Protein AF-A0A8T5VA09-F1 (afdb_monomer_lite)

Sequence (151 aa):
MTQDITPQEAMKRLDEHFGGREGMLIHTLTMLSTSGQPTDVTFYRRKPILDVRVSTKLGAARLYGLESHVPRLLKRIEFSNGTVASLDEIWTVNPMPIGGFTAEELAAVDLSEAEQRVGPQGETMRKMIRKTYHCKGRKETDIYLRRWIAS

pLDDT: mean 92.87, std 8.26, range [35.53, 98.69]

Structure (mmCIF, N/CA/C/O backbone):
data_AF-A0A8T5VA09-F1
#
_entry.id   AF-A0A8T5VA09-F1
#
loop_
_atom_site.group_PDB
_atom_site.id
_atom_site.type_symbol
_atom_site.label_atom_id
_atom_site.label_alt_id
_atom_site.label_comp_id
_atom_site.label_asym_id
_atom_site.label_entity_id
_atom_site.label_seq_id
_atom_site.pdbx_PDB_ins_code
_atom_site.Cartn_x
_atom_site.Cartn_y
_atom_site.Cartn_z
_atom_site.occupancy
_atom_site.B_iso_or_equiv
_atom_site.auth_seq_id
_atom_site.auth_comp_id
_atom_site.auth_asym_id
_atom_site.auth_atom_id
_atom_site.pdbx_PDB_model_num
ATOM 1 N N . MET A 1 1 ? 17.370 23.797 14.646 1.00 35.53 1 MET A N 1
ATOM 2 C CA . MET A 1 1 ? 16.020 24.236 14.242 1.00 35.53 1 MET A CA 1
ATOM 3 C C . MET A 1 1 ? 15.685 23.534 12.939 1.00 35.53 1 MET A C 1
ATOM 5 O O . MET A 1 1 ? 16.106 23.991 11.886 1.00 35.53 1 MET A O 1
ATOM 9 N N . THR A 1 2 ? 15.042 22.371 13.003 1.00 47.62 2 THR A N 1
ATOM 10 C CA . THR A 1 2 ? 14.407 21.758 11.830 1.00 47.62 2 THR A CA 1
ATOM 11 C C . THR A 1 2 ? 13.236 22.655 11.457 1.00 47.62 2 THR A C 1
ATOM 13 O O . THR A 1 2 ? 12.328 22.836 12.259 1.00 47.62 2 THR A O 1
ATOM 16 N N . GLN A 1 3 ? 13.310 23.323 10.309 1.00 54.66 3 GLN A N 1
ATOM 17 C CA . GLN A 1 3 ? 12.155 24.045 9.788 1.00 54.66 3 GLN A CA 1
ATOM 18 C C . GLN A 1 3 ? 11.107 23.003 9.407 1.00 54.66 3 GLN A C 1
ATOM 20 O O . GLN A 1 3 ? 11.344 22.206 8.498 1.00 54.66 3 GLN A O 1
ATOM 25 N N . ASP A 1 4 ? 9.983 23.000 10.117 1.00 74.00 4 ASP A N 1
ATOM 26 C CA . ASP A 1 4 ? 8.829 22.191 9.748 1.00 74.00 4 ASP A CA 1
ATOM 27 C C . ASP A 1 4 ? 8.344 22.661 8.373 1.00 74.00 4 ASP A C 1
ATOM 29 O O . ASP A 1 4 ? 7.850 23.779 8.202 1.00 74.00 4 ASP A O 1
ATOM 33 N N . ILE A 1 5 ? 8.560 21.825 7.359 1.00 80.50 5 ILE A N 1
ATOM 34 C CA . ILE A 1 5 ? 8.041 22.061 6.014 1.00 80.50 5 ILE A CA 1
ATOM 35 C C . ILE A 1 5 ? 6.519 21.930 6.049 1.00 80.50 5 ILE A C 1
ATOM 37 O O . ILE A 1 5 ? 5.971 21.002 6.644 1.00 80.50 5 ILE A O 1
ATOM 41 N N . THR A 1 6 ? 5.815 22.856 5.402 1.00 83.56 6 THR A N 1
ATOM 42 C CA . THR A 1 6 ? 4.359 22.744 5.279 1.00 83.56 6 THR A CA 1
ATOM 43 C C . THR A 1 6 ? 4.000 21.541 4.396 1.00 83.56 6 THR A C 1
ATOM 45 O O . THR A 1 6 ? 4.786 21.169 3.517 1.00 83.56 6 THR A O 1
ATOM 48 N N . PRO A 1 7 ? 2.805 20.940 4.549 1.00 79.06 7 PRO A N 1
ATOM 49 C CA . PRO A 1 7 ? 2.357 19.869 3.662 1.00 79.06 7 PRO A CA 1
ATOM 50 C C . PRO A 1 7 ? 2.393 20.260 2.178 1.00 79.06 7 PRO A C 1
ATOM 52 O O . PRO A 1 7 ? 2.745 19.434 1.341 1.00 79.06 7 PRO A O 1
ATOM 55 N N . GLN A 1 8 ? 2.087 21.521 1.841 1.00 80.94 8 GLN A N 1
ATOM 56 C CA . GLN A 1 8 ? 2.153 22.007 0.458 1.00 80.94 8 GLN A CA 1
ATOM 57 C C . GLN A 1 8 ? 3.588 22.027 -0.082 1.00 80.94 8 GLN A C 1
ATOM 59 O O . GLN A 1 8 ? 3.821 21.609 -1.214 1.00 80.94 8 GLN A O 1
ATOM 64 N N . GLU A 1 9 ? 4.550 22.474 0.725 1.00 85.38 9 GLU A N 1
ATOM 65 C CA . GLU A 1 9 ? 5.966 22.483 0.351 1.00 85.38 9 GLU A CA 1
ATOM 66 C C . GLU A 1 9 ? 6.516 21.055 0.224 1.00 85.38 9 GLU A C 1
ATOM 68 O O . GLU A 1 9 ? 7.233 20.745 -0.726 1.00 85.38 9 GLU A O 1
ATOM 73 N N . ALA A 1 10 ? 6.120 20.151 1.126 1.00 82.81 10 ALA A N 1
ATOM 74 C CA . ALA A 1 10 ? 6.461 18.735 1.028 1.00 82.81 10 ALA A CA 1
ATOM 75 C C . ALA A 1 10 ? 5.919 18.116 -0.272 1.00 82.81 10 ALA A C 1
ATOM 77 O O . ALA A 1 10 ? 6.662 17.457 -0.996 1.00 82.81 10 ALA A O 1
ATOM 78 N N . MET A 1 11 ? 4.651 18.373 -0.612 1.00 81.12 11 MET A N 1
ATOM 79 C CA . MET A 1 11 ? 4.045 17.894 -1.860 1.00 81.12 11 MET A CA 1
ATOM 80 C C . MET A 1 11 ? 4.764 18.436 -3.095 1.00 81.12 11 MET A C 1
ATOM 82 O O . MET A 1 11 ? 5.008 17.674 -4.026 1.00 81.12 11 MET A O 1
ATOM 86 N N . LYS A 1 12 ? 5.143 19.719 -3.092 1.00 86.56 12 LYS A N 1
ATOM 87 C CA . LYS A 1 12 ? 5.882 20.337 -4.198 1.00 86.56 12 LYS A CA 1
ATOM 88 C C . LYS A 1 12 ? 7.245 19.676 -4.410 1.00 86.56 12 LYS A C 1
ATOM 90 O O . LYS A 1 12 ? 7.567 19.298 -5.528 1.00 86.56 12 LYS A O 1
ATOM 95 N N . ARG A 1 13 ? 8.016 19.462 -3.340 1.00 86.50 13 ARG A N 1
ATOM 96 C CA . ARG A 1 13 ? 9.322 18.783 -3.426 1.00 86.50 13 ARG A CA 1
ATOM 97 C C . ARG A 1 13 ? 9.202 17.341 -3.905 1.00 86.50 13 ARG A C 1
ATOM 99 O O . ARG A 1 13 ? 10.053 16.863 -4.647 1.00 86.50 13 ARG A O 1
ATOM 106 N N . LEU A 1 14 ? 8.153 16.638 -3.478 1.00 84.12 14 LEU A N 1
ATOM 107 C CA . LEU A 1 14 ? 7.879 15.279 -3.941 1.00 84.12 14 LEU A CA 1
ATOM 108 C C . LEU A 1 14 ? 7.516 15.259 -5.429 1.00 84.12 14 LEU A C 1
ATOM 110 O O . LEU A 1 14 ? 7.964 14.365 -6.141 1.00 84.12 14 LEU A O 1
ATOM 114 N N . ASP A 1 15 ? 6.749 16.240 -5.901 1.00 86.25 15 ASP A N 1
ATOM 115 C CA . ASP A 1 15 ? 6.431 16.391 -7.321 1.00 86.25 15 ASP A CA 1
ATOM 116 C C . ASP A 1 15 ? 7.690 16.680 -8.151 1.00 86.25 15 ASP A C 1
ATOM 118 O O . ASP A 1 15 ? 7.944 15.990 -9.134 1.00 86.25 15 ASP A O 1
ATOM 122 N N . GLU A 1 16 ? 8.543 17.600 -7.691 1.00 88.81 16 GLU A N 1
ATOM 123 C CA . GLU A 1 16 ? 9.833 17.915 -8.323 1.00 88.81 16 GLU A CA 1
ATOM 124 C C . GLU A 1 16 ? 10.774 16.700 -8.378 1.00 88.81 16 GLU A C 1
ATOM 126 O O . GLU A 1 16 ? 11.471 16.502 -9.373 1.00 88.81 16 GLU A O 1
ATOM 131 N N . HIS A 1 17 ? 10.800 15.872 -7.328 1.00 86.50 17 HIS A N 1
ATOM 132 C CA . HIS A 1 17 ? 11.713 14.730 -7.243 1.00 86.50 17 HIS A CA 1
ATOM 133 C C . HIS A 1 17 ? 11.207 13.483 -7.980 1.00 86.50 17 HIS A C 1
ATOM 135 O O . HIS A 1 17 ? 12.000 12.745 -8.562 1.00 86.50 17 HIS A O 1
ATOM 141 N N . PHE A 1 18 ? 9.898 13.225 -7.949 1.00 87.62 18 PHE A N 1
ATOM 142 C CA . PHE A 1 18 ? 9.316 11.985 -8.465 1.00 87.62 18 PHE A CA 1
ATOM 143 C C . PHE A 1 18 ? 8.440 12.173 -9.711 1.00 87.62 18 PHE A C 1
ATOM 145 O O . PHE A 1 18 ? 7.985 11.181 -10.271 1.00 87.62 18 PHE A O 1
ATOM 152 N N . GLY A 1 19 ? 8.179 13.400 -10.167 1.00 87.44 19 GLY A N 1
ATOM 153 C CA . GLY A 1 19 ? 7.218 13.654 -11.249 1.00 87.44 19 GLY A CA 1
ATOM 154 C C . GLY A 1 19 ? 5.776 13.337 -10.836 1.00 87.44 19 GLY A C 1
ATOM 155 O O . GLY A 1 19 ? 4.963 12.904 -11.653 1.00 87.44 19 GLY A O 1
ATOM 156 N N . GLY A 1 20 ? 5.489 13.479 -9.542 1.00 89.12 20 GLY A N 1
ATOM 157 C CA . GLY A 1 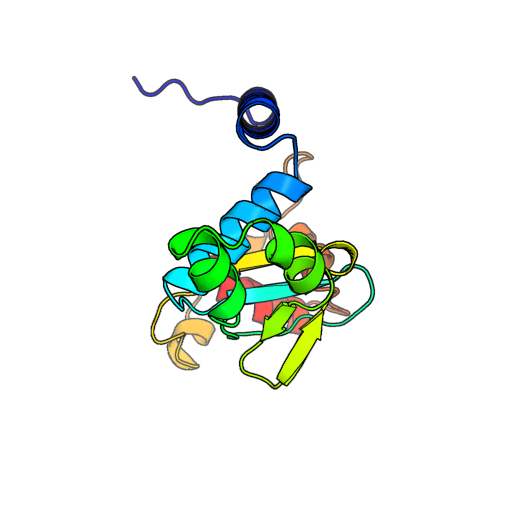20 ? 4.175 13.278 -8.949 1.00 89.12 20 GLY A CA 1
ATOM 158 C C . GLY A 1 20 ? 3.956 11.903 -8.317 1.00 89.12 20 GLY A C 1
ATOM 159 O O . GLY A 1 20 ? 4.866 11.115 -8.049 1.00 89.12 20 GLY A O 1
ATOM 160 N N . ARG A 1 21 ? 2.684 11.616 -8.032 1.00 88.00 21 ARG A N 1
ATOM 161 C CA . ARG A 1 21 ? 2.255 10.447 -7.248 1.00 88.00 21 ARG A CA 1
ATOM 162 C C . ARG A 1 21 ? 2.594 9.110 -7.913 1.00 88.00 21 ARG A C 1
ATOM 164 O O . ARG A 1 21 ? 2.902 8.147 -7.216 1.00 88.00 21 ARG A O 1
ATOM 171 N N . GLU A 1 22 ? 2.534 9.036 -9.240 1.00 91.31 22 GLU A N 1
ATOM 172 C CA . GLU A 1 22 ? 2.852 7.804 -9.970 1.00 91.31 22 GLU A CA 1
ATOM 173 C C . GLU A 1 22 ? 4.340 7.453 -9.865 1.00 91.31 22 GLU A C 1
ATOM 175 O O . GLU A 1 22 ? 4.673 6.314 -9.541 1.00 91.31 22 GLU A O 1
ATOM 180 N N . GLY A 1 23 ? 5.239 8.426 -10.040 1.00 92.94 23 GLY A N 1
ATOM 181 C CA . GLY A 1 23 ? 6.673 8.178 -9.899 1.00 92.94 23 GLY A CA 1
ATOM 182 C C . GLY A 1 23 ? 7.080 7.838 -8.466 1.00 92.94 23 GLY A C 1
ATOM 183 O O . GLY A 1 23 ? 7.911 6.951 -8.268 1.00 92.94 23 GLY A O 1
ATOM 184 N N . MET A 1 24 ? 6.422 8.432 -7.463 1.00 92.62 24 MET A N 1
ATOM 185 C CA . MET A 1 24 ? 6.607 8.037 -6.063 1.00 92.62 24 MET A CA 1
ATOM 186 C C . MET A 1 24 ? 6.205 6.574 -5.852 1.00 92.62 24 MET A C 1
ATOM 188 O O . MET A 1 24 ? 6.954 5.800 -5.261 1.00 92.62 24 MET A O 1
ATOM 192 N N . LEU A 1 25 ? 5.052 6.167 -6.388 1.00 95.69 25 LEU A N 1
ATOM 193 C CA . LEU A 1 25 ? 4.576 4.792 -6.284 1.00 95.69 25 LEU A CA 1
ATOM 194 C C . LEU A 1 25 ? 5.520 3.801 -6.988 1.00 95.69 25 LEU A C 1
ATOM 196 O O . LEU A 1 25 ? 5.819 2.745 -6.431 1.00 95.69 25 LEU A O 1
ATOM 200 N N . ILE A 1 26 ? 6.038 4.146 -8.173 1.00 96.12 26 ILE A N 1
ATOM 201 C CA . ILE A 1 26 ? 7.045 3.345 -8.890 1.00 96.12 26 ILE A CA 1
ATOM 202 C C . ILE A 1 26 ? 8.319 3.202 -8.053 1.00 96.12 26 ILE A C 1
ATOM 204 O O . ILE A 1 26 ? 8.866 2.099 -7.953 1.00 96.12 26 ILE A O 1
ATOM 208 N N . HIS A 1 27 ? 8.786 4.292 -7.442 1.00 95.00 27 HIS A N 1
ATOM 209 C CA . HIS A 1 27 ? 9.958 4.274 -6.575 1.00 95.00 27 HIS A CA 1
ATOM 210 C C . HIS A 1 27 ? 9.744 3.346 -5.371 1.00 95.00 27 HIS A C 1
ATOM 212 O O . HIS A 1 27 ? 10.542 2.434 -5.153 1.00 95.00 27 HIS A O 1
ATOM 218 N N . THR A 1 28 ? 8.629 3.496 -4.650 1.00 96.62 28 THR A N 1
ATOM 219 C CA . THR A 1 28 ? 8.280 2.636 -3.509 1.00 96.62 28 THR A CA 1
ATOM 220 C C . THR A 1 28 ? 8.192 1.164 -3.912 1.00 96.62 28 THR A C 1
ATOM 222 O O . THR A 1 28 ? 8.795 0.314 -3.262 1.00 96.62 28 THR A O 1
ATOM 225 N N . LEU A 1 29 ? 7.506 0.840 -5.012 1.00 98.00 29 LEU A N 1
ATOM 226 C CA . LEU A 1 29 ? 7.405 -0.536 -5.511 1.00 98.00 29 LEU A CA 1
ATOM 227 C C . LEU A 1 29 ? 8.770 -1.120 -5.893 1.00 98.00 29 LEU A C 1
ATOM 229 O O . LEU A 1 29 ? 9.017 -2.300 -5.656 1.00 98.00 29 LEU A O 1
ATOM 233 N N . THR A 1 30 ? 9.664 -0.308 -6.459 1.00 97.06 30 THR A N 1
ATOM 234 C CA . THR A 1 30 ? 11.032 -0.725 -6.802 1.00 97.06 30 THR A CA 1
ATOM 235 C C . THR A 1 30 ? 11.840 -1.033 -5.542 1.00 97.06 30 THR A C 1
ATOM 237 O O . THR A 1 30 ? 12.481 -2.084 -5.460 1.00 97.06 30 THR A O 1
ATOM 240 N N . MET A 1 31 ? 11.764 -0.158 -4.535 1.00 97.19 31 MET A N 1
ATOM 241 C CA . MET A 1 31 ? 12.418 -0.361 -3.241 1.00 97.19 31 MET A CA 1
ATOM 242 C C . MET A 1 31 ? 11.918 -1.631 -2.551 1.00 97.19 31 MET A C 1
ATOM 244 O O . MET A 1 31 ? 12.726 -2.465 -2.152 1.00 97.19 31 MET A O 1
ATOM 248 N N . LEU A 1 32 ? 10.600 -1.831 -2.484 1.00 98.19 32 LEU A N 1
ATOM 249 C CA . LEU A 1 32 ? 9.985 -3.019 -1.881 1.00 98.19 32 LEU A CA 1
ATOM 250 C C . LEU A 1 32 ? 10.286 -4.306 -2.655 1.00 98.19 32 LEU A C 1
ATOM 252 O O . LEU A 1 32 ? 10.494 -5.353 -2.051 1.00 98.19 32 LEU A O 1
ATOM 256 N N . SER A 1 33 ? 10.351 -4.232 -3.985 1.00 98.12 33 SER A N 1
ATOM 257 C CA . SER A 1 33 ? 10.776 -5.351 -4.833 1.00 98.12 33 SER A CA 1
ATOM 258 C C . SER A 1 33 ? 12.227 -5.761 -4.554 1.00 98.12 33 SER A C 1
ATOM 260 O O . SER A 1 33 ? 12.569 -6.935 -4.669 1.00 98.12 33 SER A O 1
ATOM 262 N N . THR A 1 34 ? 13.070 -4.804 -4.158 1.00 97.19 34 THR A N 1
ATOM 263 C CA . THR A 1 34 ? 14.493 -5.032 -3.875 1.00 97.19 34 THR A CA 1
ATOM 264 C C . THR A 1 34 ? 14.720 -5.514 -2.443 1.00 97.19 34 THR A C 1
ATOM 266 O O . THR A 1 34 ? 15.454 -6.473 -2.228 1.00 97.19 34 THR A O 1
ATOM 269 N N . SER A 1 35 ? 14.084 -4.876 -1.457 1.00 96.69 35 SER A N 1
ATOM 270 C CA . SER A 1 35 ? 14.234 -5.225 -0.038 1.00 96.69 35 SER A CA 1
ATOM 271 C C . SER A 1 35 ? 13.452 -6.476 0.354 1.00 96.69 35 SER A C 1
ATOM 273 O O . SER A 1 35 ? 13.749 -7.110 1.365 1.00 96.69 35 SER A O 1
ATOM 275 N N . GLY A 1 36 ? 12.410 -6.803 -0.411 1.00 96.38 36 GLY A N 1
ATOM 276 C CA . GLY A 1 36 ? 11.455 -7.837 -0.063 1.00 96.38 36 GLY A CA 1
ATOM 277 C C . GLY A 1 36 ? 10.611 -7.488 1.159 1.00 96.38 36 GLY A C 1
ATOM 278 O O . GLY A 1 36 ? 9.946 -8.387 1.654 1.00 96.38 36 GLY A O 1
ATOM 279 N N . GLN A 1 37 ? 10.610 -6.247 1.664 1.00 97.38 37 GLN A N 1
ATOM 280 C CA . GLN A 1 37 ? 9.811 -5.838 2.829 1.00 97.38 37 GLN A CA 1
ATOM 281 C C . GLN A 1 37 ? 8.307 -6.115 2.596 1.00 97.38 37 GLN A C 1
ATOM 283 O O . GLN A 1 37 ? 7.825 -5.918 1.475 1.00 97.38 37 GLN A O 1
ATOM 288 N N . PRO A 1 38 ? 7.552 -6.608 3.605 1.00 97.44 38 PRO A N 1
ATOM 289 C CA . PRO A 1 38 ? 6.123 -6.839 3.433 1.00 97.44 38 PRO A CA 1
ATOM 290 C C . PRO A 1 38 ? 5.374 -5.513 3.291 1.00 97.44 38 PRO A C 1
ATOM 292 O O . PRO A 1 38 ? 5.840 -4.471 3.748 1.00 97.44 38 PRO A O 1
ATOM 295 N N . THR A 1 39 ? 4.212 -5.535 2.650 1.00 97.62 39 THR A N 1
ATOM 296 C CA . THR A 1 39 ? 3.406 -4.338 2.430 1.00 97.62 39 THR A CA 1
ATOM 297 C C . THR A 1 39 ? 1.916 -4.647 2.340 1.00 97.62 39 THR A C 1
ATOM 299 O O . THR A 1 39 ? 1.505 -5.681 1.809 1.00 97.62 39 THR A O 1
ATOM 302 N N . ASP A 1 40 ? 1.102 -3.711 2.823 1.00 97.44 40 ASP A N 1
ATOM 303 C CA . ASP A 1 40 ? -0.325 -3.652 2.537 1.00 97.44 40 ASP A CA 1
ATOM 304 C C . ASP A 1 40 ? -0.552 -2.795 1.284 1.00 97.44 40 ASP A C 1
ATOM 306 O O . ASP A 1 40 ? -0.128 -1.639 1.218 1.00 97.44 40 ASP A O 1
ATOM 310 N N . VAL A 1 41 ? -1.263 -3.337 0.294 1.00 98.19 41 VAL A N 1
ATOM 311 C CA . VAL A 1 41 ? -1.566 -2.650 -0.969 1.00 98.19 41 VAL A CA 1
ATOM 312 C C . VAL A 1 41 ? -3.058 -2.393 -1.064 1.00 98.19 41 VAL A C 1
ATOM 314 O O . VAL A 1 41 ? -3.876 -3.316 -1.005 1.00 98.19 41 VAL A O 1
ATOM 317 N N . THR A 1 42 ? -3.418 -1.127 -1.239 1.00 98.00 42 THR A N 1
ATOM 318 C CA . THR A 1 42 ? -4.800 -0.696 -1.448 1.00 98.00 42 THR A CA 1
ATOM 319 C C . THR A 1 42 ? -5.045 -0.386 -2.919 1.00 98.00 42 THR A C 1
ATOM 321 O O . THR A 1 42 ? -4.116 -0.086 -3.668 1.00 98.00 42 THR A O 1
ATOM 324 N N . PHE A 1 43 ? -6.301 -0.463 -3.356 1.00 97.75 43 PHE A N 1
ATOM 325 C CA . PHE A 1 43 ? -6.680 -0.304 -4.762 1.00 97.75 43 PHE A CA 1
ATOM 326 C C . PHE A 1 43 ? -7.803 0.711 -4.911 1.00 97.75 43 PHE A C 1
ATOM 328 O O . PHE A 1 43 ? -8.583 0.920 -3.988 1.00 97.75 43 PHE A O 1
ATOM 335 N N . TYR A 1 44 ? -7.957 1.289 -6.098 1.00 95.50 44 TYR A N 1
ATOM 336 C CA . TYR A 1 44 ? -9.070 2.201 -6.372 1.00 95.50 44 TYR A CA 1
ATOM 337 C C . TYR A 1 44 ? -10.439 1.512 -6.364 1.00 95.50 44 TYR A C 1
ATOM 339 O O . TYR A 1 44 ? -11.427 2.109 -5.946 1.00 95.50 44 TYR A O 1
ATOM 347 N N . ARG A 1 45 ? -10.513 0.275 -6.875 1.00 93.94 45 ARG A N 1
ATOM 348 C CA . ARG A 1 45 ? -11.785 -0.383 -7.233 1.00 93.94 45 ARG A CA 1
ATOM 349 C C . ARG A 1 45 ? -12.012 -1.739 -6.565 1.00 93.94 45 ARG A C 1
ATOM 351 O O . ARG A 1 45 ? -12.989 -2.411 -6.881 1.00 93.94 45 ARG A O 1
ATOM 358 N N . ARG A 1 46 ? -11.123 -2.171 -5.667 1.00 94.06 46 ARG A N 1
ATOM 359 C CA . ARG A 1 46 ? -11.220 -3.484 -5.012 1.00 94.06 46 ARG A CA 1
ATOM 360 C C . ARG A 1 46 ? -10.639 -3.487 -3.604 1.00 94.06 46 ARG A C 1
ATOM 362 O O . ARG A 1 46 ? -10.030 -2.516 -3.163 1.00 94.06 46 ARG A O 1
ATOM 369 N N . LYS A 1 47 ? -10.869 -4.596 -2.898 1.00 95.12 47 LYS A N 1
ATOM 370 C CA . LYS A 1 47 ? -10.363 -4.810 -1.541 1.00 95.12 47 LYS A CA 1
ATOM 371 C C . LYS A 1 47 ? -8.830 -4.871 -1.516 1.00 95.12 47 LYS A C 1
ATOM 373 O O . LYS A 1 47 ? -8.238 -5.353 -2.484 1.00 95.12 47 LYS A O 1
ATOM 378 N N . PRO A 1 48 ? -8.209 -4.384 -0.429 1.00 97.19 48 PRO A N 1
ATOM 379 C CA . PRO A 1 48 ? -6.763 -4.398 -0.267 1.00 97.19 48 PRO A CA 1
ATOM 380 C C . PRO A 1 48 ? -6.225 -5.828 -0.155 1.00 97.19 48 PRO A C 1
ATOM 382 O O . PRO A 1 48 ? -6.945 -6.739 0.260 1.00 97.19 48 PRO A O 1
ATOM 385 N N . ILE A 1 49 ? -4.950 -6.003 -0.490 1.00 97.62 49 ILE A N 1
ATOM 386 C CA . ILE A 1 49 ? -4.172 -7.200 -0.147 1.00 97.62 49 ILE A CA 1
ATOM 387 C C . ILE A 1 49 ? -3.200 -6.823 0.968 1.00 97.62 49 ILE A C 1
ATOM 389 O O . ILE A 1 49 ? -2.629 -5.736 0.941 1.00 97.62 49 ILE A O 1
ATOM 393 N N . LEU A 1 50 ? -3.061 -7.689 1.966 1.00 96.00 50 LEU A N 1
ATOM 394 C CA . LEU A 1 50 ? -2.312 -7.393 3.187 1.00 96.00 50 LEU A CA 1
ATOM 395 C C . LEU A 1 50 ? -1.094 -8.293 3.293 1.00 96.00 50 LEU A C 1
ATOM 397 O O . LEU A 1 50 ? -1.156 -9.445 2.864 1.00 96.00 50 LEU A O 1
ATOM 401 N N . ASP A 1 51 ? -0.043 -7.760 3.907 1.00 96.06 51 ASP A N 1
ATOM 402 C CA . ASP A 1 51 ? 1.183 -8.482 4.246 1.00 96.06 51 ASP A CA 1
ATOM 403 C C . ASP A 1 51 ? 1.771 -9.267 3.058 1.00 96.06 51 ASP A C 1
ATOM 405 O O . ASP A 1 51 ? 2.191 -10.421 3.155 1.00 96.06 51 ASP A O 1
ATOM 409 N N . VAL A 1 52 ? 1.757 -8.637 1.881 1.00 97.75 52 VAL A N 1
ATOM 410 C CA . VAL A 1 52 ? 2.298 -9.220 0.653 1.00 97.75 52 VAL A CA 1
ATOM 411 C C . VAL A 1 52 ? 3.697 -8.697 0.370 1.00 97.75 52 VAL A C 1
ATOM 413 O O . VAL A 1 52 ? 4.076 -7.614 0.803 1.00 97.75 52 VAL A O 1
ATOM 416 N N . ARG A 1 53 ? 4.473 -9.442 -0.415 1.00 98.44 53 ARG A N 1
ATOM 417 C CA . ARG A 1 53 ? 5.750 -8.973 -0.967 1.00 98.44 53 ARG A CA 1
ATOM 418 C C . ARG A 1 53 ? 5.590 -8.655 -2.440 1.00 98.44 53 ARG A C 1
ATOM 420 O O . ARG A 1 53 ? 4.948 -9.420 -3.161 1.00 98.44 53 ARG A O 1
ATOM 427 N N . VAL A 1 54 ? 6.194 -7.556 -2.882 1.00 98.56 54 VAL A N 1
ATOM 428 C CA . VAL A 1 54 ? 6.313 -7.231 -4.308 1.00 98.56 54 VAL A CA 1
ATOM 429 C C . VAL A 1 54 ? 7.317 -8.197 -4.934 1.00 98.56 54 VAL A C 1
ATOM 431 O O . VAL A 1 54 ? 8.399 -8.404 -4.391 1.00 98.56 54 VAL A O 1
ATOM 434 N N . SER A 1 55 ? 6.970 -8.793 -6.074 1.00 98.06 55 SER A N 1
ATOM 435 C CA . SER A 1 55 ? 7.871 -9.669 -6.829 1.00 98.06 55 SER A CA 1
ATOM 436 C C . SER A 1 55 ? 9.212 -8.988 -7.102 1.00 98.06 55 SER A C 1
ATOM 438 O O . SER A 1 55 ? 9.247 -7.812 -7.462 1.00 98.06 55 SER A O 1
ATOM 440 N N . THR A 1 56 ? 10.317 -9.728 -7.000 1.00 97.88 56 THR A N 1
ATOM 441 C CA . THR A 1 56 ? 11.690 -9.216 -7.185 1.00 97.88 56 THR A CA 1
ATOM 442 C C . THR A 1 56 ? 11.995 -8.772 -8.619 1.00 97.88 56 THR A C 1
ATOM 444 O O . THR A 1 56 ? 13.017 -8.139 -8.873 1.00 97.88 56 THR A O 1
ATOM 447 N N . LYS A 1 57 ? 11.103 -9.070 -9.575 1.00 97.50 57 LYS A N 1
ATOM 448 C CA . LYS A 1 57 ? 11.277 -8.768 -11.004 1.00 97.50 57 LYS A CA 1
ATOM 449 C C . LYS A 1 57 ? 11.529 -7.284 -11.276 1.00 97.50 57 LYS A C 1
ATOM 451 O O . LYS A 1 57 ? 12.341 -6.966 -12.140 1.00 97.50 57 LYS A O 1
ATOM 456 N N . LEU A 1 58 ? 10.840 -6.386 -10.566 1.00 96.00 58 LEU A N 1
ATOM 457 C CA . LEU A 1 58 ? 10.968 -4.942 -10.785 1.00 96.00 58 LEU A CA 1
ATOM 458 C C . LEU A 1 58 ? 12.333 -4.418 -10.315 1.00 96.00 58 LEU A C 1
ATOM 460 O O . LEU A 1 58 ? 13.019 -3.744 -11.080 1.00 96.00 58 LEU A O 1
ATOM 464 N N . GLY A 1 59 ? 12.750 -4.779 -9.100 1.00 96.44 59 GLY A N 1
ATOM 465 C CA . GLY A 1 59 ? 14.064 -4.447 -8.553 1.00 96.44 59 GLY A CA 1
ATOM 466 C C . GLY A 1 59 ? 15.197 -5.055 -9.378 1.00 96.44 59 GLY A C 1
ATOM 467 O O . GLY A 1 59 ? 16.141 -4.355 -9.731 1.00 96.44 59 GLY A O 1
ATOM 468 N N . ALA A 1 60 ? 15.063 -6.319 -9.794 1.00 97.19 60 ALA A N 1
ATOM 469 C CA . ALA A 1 60 ? 16.035 -6.978 -10.665 1.00 97.19 60 ALA A CA 1
ATOM 470 C C . ALA A 1 60 ? 16.161 -6.281 -12.031 1.00 97.19 60 ALA A C 1
ATOM 472 O O . ALA A 1 60 ? 17.274 -6.057 -12.500 1.00 97.19 60 ALA A O 1
ATOM 473 N N . ALA A 1 61 ? 15.045 -5.894 -12.662 1.00 96.56 61 ALA A N 1
ATOM 474 C CA . ALA A 1 61 ? 15.088 -5.187 -13.941 1.00 96.56 61 ALA A CA 1
ATOM 475 C C . ALA A 1 61 ? 15.865 -3.866 -13.841 1.00 96.56 61 ALA A C 1
ATOM 477 O O . ALA A 1 61 ? 16.662 -3.566 -14.724 1.00 96.56 61 ALA A O 1
ATOM 478 N N . ARG A 1 62 ? 15.690 -3.114 -12.749 1.00 93.75 62 ARG A N 1
ATOM 479 C CA . ARG A 1 62 ? 16.459 -1.888 -12.486 1.00 93.75 62 ARG A CA 1
ATOM 480 C C . ARG A 1 62 ? 17.934 -2.183 -12.211 1.00 93.75 62 ARG A C 1
ATOM 482 O O . ARG A 1 62 ? 18.796 -1.563 -12.823 1.00 93.75 62 ARG A O 1
ATOM 489 N N . LEU A 1 63 ? 18.224 -3.161 -11.350 1.00 94.88 63 LEU A N 1
ATOM 490 C CA . LEU A 1 63 ? 19.592 -3.533 -10.972 1.00 94.88 63 LEU A CA 1
ATOM 491 C C . LEU A 1 63 ? 20.438 -3.973 -12.176 1.00 94.88 63 LEU A C 1
ATOM 493 O O . LEU A 1 63 ? 21.612 -3.628 -12.262 1.00 94.88 63 LEU A O 1
ATOM 497 N N . TYR A 1 64 ? 19.841 -4.711 -13.113 1.00 96.19 64 TYR A N 1
ATOM 498 C CA . TYR A 1 64 ? 20.524 -5.226 -14.302 1.00 96.19 64 TYR A CA 1
ATOM 499 C C . TYR A 1 64 ? 20.385 -4.325 -15.543 1.00 96.19 64 TYR A C 1
ATOM 501 O O . TYR A 1 64 ? 20.728 -4.753 -16.643 1.00 96.19 64 TYR A O 1
ATOM 509 N N . GLY A 1 65 ? 19.876 -3.094 -15.406 1.00 94.56 65 GLY A N 1
ATOM 510 C CA . GLY A 1 65 ? 19.760 -2.144 -16.522 1.00 94.56 65 GLY A CA 1
ATOM 511 C C . GLY A 1 65 ? 18.741 -2.538 -17.604 1.00 94.56 65 GLY A C 1
ATOM 512 O O . GLY A 1 65 ? 18.826 -2.080 -18.742 1.00 94.56 65 GLY A O 1
ATOM 513 N N . LEU A 1 66 ? 17.754 -3.375 -17.274 1.00 95.94 66 LEU A N 1
ATOM 514 C CA . LEU A 1 66 ? 16.696 -3.854 -18.174 1.00 95.94 66 LEU A CA 1
ATOM 515 C C . LEU A 1 66 ? 15.511 -2.875 -18.241 1.00 95.94 66 LEU A C 1
ATOM 517 O O . LEU A 1 66 ? 14.346 -3.264 -18.129 1.00 95.94 66 LEU A O 1
ATOM 521 N N . GLU A 1 67 ? 15.802 -1.595 -18.455 1.00 92.56 67 GLU A N 1
ATOM 522 C CA . GLU A 1 67 ? 14.823 -0.497 -18.430 1.00 92.56 67 GLU A CA 1
ATOM 523 C C . GLU A 1 67 ? 13.655 -0.689 -19.409 1.00 92.56 67 GLU A C 1
ATOM 525 O O . GLU A 1 67 ? 12.505 -0.371 -19.103 1.00 92.56 67 GLU A O 1
ATOM 530 N N . SER A 1 68 ? 13.909 -1.329 -20.553 1.00 95.62 68 SER A N 1
ATOM 531 C CA . SER A 1 68 ? 12.883 -1.670 -21.547 1.00 95.62 68 SER A CA 1
ATOM 532 C C . SER A 1 68 ? 11.793 -2.620 -21.026 1.00 95.62 68 SER A C 1
ATOM 534 O O . SER A 1 68 ? 10.696 -2.661 -21.585 1.00 95.62 68 SER A O 1
ATOM 536 N N . HIS A 1 69 ? 12.056 -3.372 -19.952 1.00 94.25 69 HIS A N 1
ATOM 537 C CA . HIS A 1 69 ? 11.105 -4.320 -19.365 1.00 94.25 69 HIS A CA 1
ATOM 538 C C . HIS A 1 69 ? 10.211 -3.678 -18.298 1.00 94.25 69 HIS A C 1
ATOM 540 O O . HIS A 1 69 ? 9.111 -4.178 -18.041 1.00 94.25 69 HIS A O 1
ATOM 546 N N . VAL A 1 70 ? 10.642 -2.563 -17.699 1.00 95.50 70 VAL A N 1
ATOM 547 C CA . VAL A 1 70 ? 9.944 -1.903 -16.586 1.00 95.50 70 VAL A CA 1
ATOM 548 C C . VAL A 1 70 ? 8.490 -1.552 -16.928 1.00 95.50 70 VAL A C 1
ATOM 550 O O . VAL A 1 70 ? 7.615 -1.918 -16.142 1.00 95.50 70 VAL A O 1
ATOM 553 N N . PRO A 1 71 ? 8.157 -0.963 -18.098 1.00 96.25 71 PRO A N 1
ATOM 554 C CA . PRO A 1 71 ? 6.765 -0.645 -18.425 1.00 96.25 71 PRO A CA 1
ATOM 555 C C . PRO A 1 71 ? 5.846 -1.874 -18.442 1.00 96.25 71 PRO A C 1
ATOM 557 O O . PRO A 1 71 ? 4.685 -1.798 -18.043 1.00 96.25 71 PRO A O 1
ATOM 560 N N . ARG A 1 72 ? 6.356 -3.034 -18.879 1.00 96.94 72 ARG A N 1
ATOM 561 C CA . ARG A 1 72 ? 5.596 -4.293 -18.865 1.00 96.94 72 ARG A CA 1
ATOM 562 C C . ARG A 1 72 ? 5.397 -4.808 -17.441 1.00 96.94 72 ARG A C 1
ATOM 564 O O . ARG A 1 72 ? 4.314 -5.300 -17.135 1.00 96.94 72 ARG A O 1
ATOM 571 N N . LEU A 1 73 ? 6.417 -4.691 -16.591 1.00 97.44 73 LEU A N 1
ATOM 572 C CA . LEU A 1 73 ? 6.340 -5.092 -15.185 1.00 97.44 73 LEU A CA 1
ATOM 573 C C . LEU A 1 73 ? 5.360 -4.214 -14.400 1.00 97.44 73 LEU A C 1
ATOM 575 O O . LEU A 1 73 ? 4.570 -4.742 -13.628 1.00 97.44 73 LEU A O 1
ATOM 579 N N . LEU A 1 74 ? 5.320 -2.904 -14.659 1.00 97.69 74 LEU A N 1
ATOM 580 C CA . LEU A 1 74 ? 4.367 -1.984 -14.022 1.00 97.69 74 LEU A CA 1
ATOM 581 C C . LEU A 1 74 ? 2.908 -2.236 -14.438 1.00 97.69 74 LEU A C 1
ATOM 583 O O . LEU A 1 74 ? 1.990 -1.940 -13.679 1.00 97.69 74 LEU A O 1
ATOM 587 N N . LYS A 1 75 ? 2.673 -2.840 -15.609 1.00 98.06 75 LYS A N 1
ATOM 588 C CA . LYS A 1 75 ? 1.337 -3.309 -16.022 1.00 98.06 75 LYS A CA 1
ATOM 589 C C . LYS A 1 75 ? 0.928 -4.632 -15.366 1.00 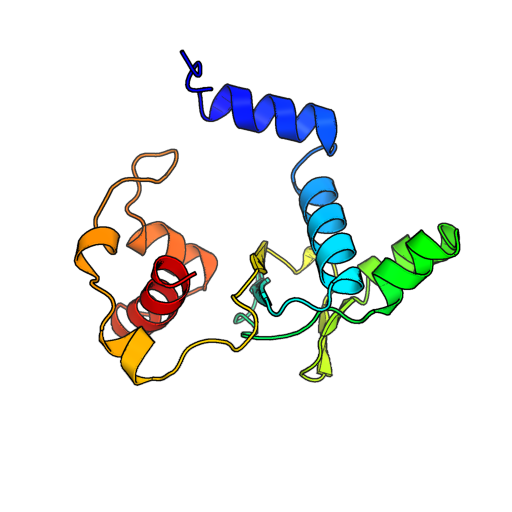98.06 75 LYS A C 1
ATOM 591 O O . LYS A 1 75 ? -0.228 -5.025 -15.483 1.00 98.06 75 LYS A O 1
ATOM 596 N N . ARG A 1 76 ? 1.865 -5.362 -14.755 1.00 98.06 76 ARG A N 1
ATOM 597 C CA . ARG A 1 76 ? 1.650 -6.701 -14.183 1.00 98.06 76 ARG A CA 1
ATOM 598 C C . ARG A 1 76 ? 2.554 -6.926 -12.974 1.00 98.06 76 ARG A C 1
ATOM 600 O O . ARG A 1 76 ? 3.438 -7.781 -12.990 1.00 98.06 76 ARG A O 1
ATOM 607 N N . ILE A 1 77 ? 2.324 -6.147 -11.930 1.00 98.50 77 ILE A N 1
ATOM 608 C CA . ILE A 1 77 ? 3.023 -6.262 -10.657 1.00 98.50 77 ILE A CA 1
ATOM 609 C C . ILE A 1 77 ? 2.478 -7.499 -9.946 1.00 98.50 77 ILE A C 1
ATOM 611 O O . ILE A 1 77 ? 1.290 -7.579 -9.644 1.00 98.50 77 ILE A O 1
ATOM 615 N N . GLU A 1 78 ? 3.345 -8.478 -9.720 1.00 98.50 78 GLU A N 1
ATOM 616 C CA . GLU A 1 78 ? 3.016 -9.720 -9.024 1.00 98.50 78 GLU A CA 1
ATOM 617 C C . GLU A 1 78 ? 3.301 -9.586 -7.526 1.00 98.50 78 GLU A C 1
ATOM 619 O O . GLU A 1 78 ? 4.316 -9.007 -7.127 1.00 98.50 78 GLU A O 1
ATOM 624 N N . PHE A 1 79 ? 2.433 -10.177 -6.711 1.00 98.69 79 PHE A N 1
ATOM 625 C CA . PHE A 1 79 ? 2.551 -10.209 -5.259 1.00 98.69 79 PHE A CA 1
ATOM 626 C C . PHE A 1 79 ? 2.672 -11.645 -4.741 1.00 98.69 79 PHE A C 1
ATOM 628 O O . PHE A 1 79 ? 2.204 -12.590 -5.376 1.00 98.69 79 PHE A O 1
ATOM 635 N N . SER A 1 80 ? 3.267 -11.817 -3.559 1.00 98.31 80 SER A N 1
ATOM 636 C CA . SER A 1 80 ? 3.519 -13.136 -2.952 1.00 98.31 80 SER A CA 1
ATOM 637 C C . SER A 1 80 ? 2.272 -13.999 -2.729 1.00 98.31 80 SER A C 1
ATOM 639 O O . SER A 1 80 ? 2.390 -15.217 -2.660 1.00 98.31 80 SER A O 1
ATOM 641 N N . ASN A 1 81 ? 1.079 -13.404 -2.643 1.00 97.69 81 ASN A N 1
ATOM 642 C CA . ASN A 1 81 ? -0.186 -14.136 -2.522 1.00 97.69 81 ASN A CA 1
ATOM 643 C C . ASN A 1 81 ? -0.784 -14.570 -3.880 1.00 97.69 81 ASN A C 1
ATOM 645 O O . ASN A 1 81 ? -1.944 -14.972 -3.937 1.00 97.69 81 ASN A O 1
ATOM 649 N N . GLY A 1 82 ? -0.037 -14.422 -4.979 1.00 98.06 82 GLY A N 1
ATOM 650 C CA . GLY A 1 82 ? -0.480 -14.740 -6.339 1.00 98.06 82 GLY A CA 1
ATOM 651 C C . GLY A 1 82 ? -1.323 -13.651 -7.011 1.00 98.06 82 GLY A C 1
ATOM 652 O O . GLY A 1 82 ? -1.657 -13.780 -8.188 1.00 98.06 82 GLY A O 1
ATOM 653 N N . THR A 1 83 ? -1.653 -12.563 -6.307 1.00 98.31 83 THR A N 1
ATOM 654 C CA . THR A 1 83 ? -2.347 -11.420 -6.913 1.00 98.31 83 THR A CA 1
ATOM 655 C C . THR A 1 83 ? -1.445 -10.742 -7.938 1.00 98.31 83 THR A C 1
ATOM 657 O O . THR A 1 83 ? -0.242 -10.589 -7.728 1.00 98.31 83 THR A O 1
ATOM 660 N N . VAL A 1 84 ? -2.053 -10.271 -9.024 1.00 98.31 84 VAL A N 1
ATOM 661 C CA . VAL A 1 84 ? -1.421 -9.378 -9.996 1.00 98.31 84 VAL A CA 1
ATOM 662 C C . VAL A 1 84 ? -2.213 -8.076 -10.042 1.00 98.31 84 VAL A C 1
ATOM 664 O O . VAL A 1 84 ? -3.441 -8.102 -9.929 1.00 98.31 84 VAL A O 1
ATOM 667 N N . ALA A 1 85 ? -1.525 -6.946 -10.171 1.00 98.25 85 ALA A N 1
ATOM 668 C CA . ALA A 1 85 ? -2.146 -5.643 -10.386 1.00 98.25 85 ALA A CA 1
ATOM 669 C C . ALA A 1 85 ? -1.317 -4.796 -11.350 1.00 98.25 85 ALA A C 1
ATOM 671 O O . ALA A 1 85 ? -0.093 -4.928 -11.398 1.00 98.25 85 ALA A O 1
ATOM 672 N N . SER A 1 86 ? -1.954 -3.900 -12.085 1.00 98.12 86 SER A N 1
ATOM 673 C CA . SER A 1 86 ? -1.257 -2.809 -12.759 1.00 98.12 86 SER A CA 1
ATOM 674 C C . SER A 1 86 ? -1.095 -1.597 -11.836 1.00 98.12 86 SER A C 1
ATOM 676 O O . SER A 1 86 ? -1.802 -1.431 -10.840 1.00 98.12 86 SER A O 1
ATOM 678 N N . LEU A 1 87 ? -0.129 -0.737 -12.157 1.00 97.75 87 LEU A N 1
ATOM 679 C CA . LEU A 1 87 ? 0.177 0.476 -11.397 1.00 97.75 87 LEU A CA 1
ATOM 680 C C . LEU A 1 87 ? -1.038 1.411 -11.242 1.00 97.75 87 LEU A C 1
ATOM 682 O O . LEU A 1 87 ? -1.226 2.005 -10.183 1.00 97.75 87 LEU A O 1
ATOM 686 N N . ASP A 1 88 ? -1.883 1.504 -12.270 1.00 96.81 88 ASP A N 1
ATOM 687 C CA . ASP A 1 88 ? -3.098 2.327 -12.302 1.00 96.81 88 ASP A CA 1
ATOM 688 C C . ASP A 1 88 ? -4.253 1.756 -11.460 1.00 96.81 88 ASP A C 1
ATOM 690 O O . ASP A 1 88 ? -5.186 2.484 -11.121 1.00 96.81 88 ASP A O 1
ATOM 694 N N . GLU A 1 89 ? -4.193 0.484 -11.054 1.00 97.75 89 GLU A N 1
ATOM 695 C CA . GLU A 1 89 ? -5.156 -0.089 -10.107 1.00 97.75 89 GLU A CA 1
ATOM 696 C C . GLU A 1 89 ? -4.839 0.268 -8.650 1.00 97.75 89 GLU A C 1
ATOM 698 O O . GLU A 1 89 ? -5.748 0.324 -7.812 1.00 97.75 89 GLU A O 1
ATOM 703 N N . ILE A 1 90 ? -3.556 0.457 -8.332 1.00 98.06 90 ILE A N 1
ATOM 704 C CA . ILE A 1 90 ? -3.057 0.632 -6.967 1.00 98.06 90 ILE A CA 1
ATOM 705 C C . ILE A 1 90 ? -3.366 2.050 -6.491 1.00 98.06 90 ILE A C 1
ATOM 707 O O . ILE A 1 90 ? -3.107 3.013 -7.207 1.00 98.06 90 ILE A O 1
ATOM 711 N N . TRP A 1 91 ? -3.884 2.187 -5.268 1.00 96.31 91 TRP A N 1
ATOM 712 C CA . TRP A 1 91 ? -4.129 3.465 -4.592 1.00 96.31 91 TRP A CA 1
ATOM 713 C C . TRP A 1 91 ? -2.977 3.846 -3.654 1.00 96.31 91 TRP A C 1
ATOM 715 O O . TRP A 1 91 ? -2.383 4.913 -3.810 1.00 96.31 91 TRP A O 1
ATOM 725 N N . THR A 1 92 ? -2.606 2.973 -2.721 1.00 95.50 92 THR A N 1
ATOM 726 C CA . THR A 1 92 ? -1.424 3.154 -1.867 1.00 95.50 92 THR A CA 1
ATOM 727 C C . THR A 1 92 ? -0.701 1.837 -1.645 1.00 95.50 92 THR A C 1
ATOM 729 O O . THR A 1 92 ? -1.285 0.759 -1.768 1.00 95.50 92 THR A O 1
ATOM 732 N N . VAL A 1 93 ? 0.577 1.946 -1.296 1.00 97.06 93 VAL A N 1
ATOM 733 C CA 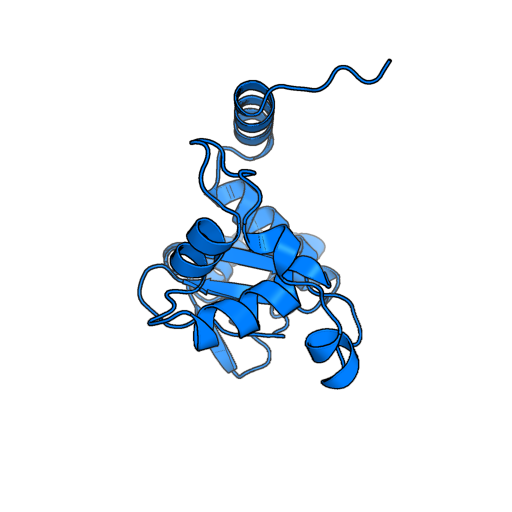. VAL A 1 93 ? 1.429 0.844 -0.853 1.00 97.06 93 VAL A CA 1
ATOM 734 C C . VAL A 1 93 ? 1.997 1.269 0.491 1.00 97.06 93 VAL A C 1
ATOM 736 O O . VAL A 1 93 ? 2.657 2.303 0.572 1.00 97.06 93 VAL A O 1
ATOM 739 N N . ASN A 1 94 ? 1.684 0.518 1.541 1.00 95.69 94 ASN A N 1
ATOM 740 C CA . ASN A 1 94 ? 2.047 0.843 2.917 1.00 95.69 94 ASN A CA 1
ATOM 741 C C . ASN A 1 94 ? 3.035 -0.230 3.398 1.00 95.69 94 ASN A C 1
ATOM 743 O O . ASN A 1 94 ? 2.626 -1.385 3.565 1.00 95.69 94 ASN A O 1
ATOM 747 N N . PRO A 1 95 ? 4.341 0.070 3.503 1.00 95.81 95 PRO A N 1
ATOM 748 C CA . PRO A 1 95 ? 5.325 -0.884 4.003 1.00 95.81 95 PRO A CA 1
ATOM 749 C C . PRO A 1 95 ? 4.982 -1.327 5.428 1.00 95.81 95 PRO A C 1
ATOM 751 O O . PRO A 1 95 ? 4.593 -0.507 6.251 1.00 95.81 95 PRO A O 1
ATOM 754 N N . MET A 1 96 ? 5.144 -2.616 5.710 1.00 95.50 96 MET A N 1
ATOM 755 C CA . MET A 1 96 ? 4.890 -3.214 7.019 1.00 95.50 96 MET A CA 1
ATOM 756 C C . MET A 1 96 ? 6.207 -3.666 7.668 1.00 95.50 96 MET A C 1
ATOM 758 O O . MET A 1 96 ? 7.183 -3.944 6.952 1.00 95.50 96 MET A O 1
ATOM 762 N N . PRO A 1 97 ? 6.267 -3.770 9.007 1.00 93.19 97 PRO A N 1
ATOM 763 C CA . PRO A 1 97 ? 7.426 -4.321 9.698 1.00 93.19 97 PRO A CA 1
ATOM 764 C C . PRO A 1 97 ? 7.759 -5.747 9.246 1.00 93.19 97 PRO A C 1
ATOM 766 O O . PRO A 1 97 ? 6.880 -6.585 9.027 1.00 93.19 97 PRO A O 1
A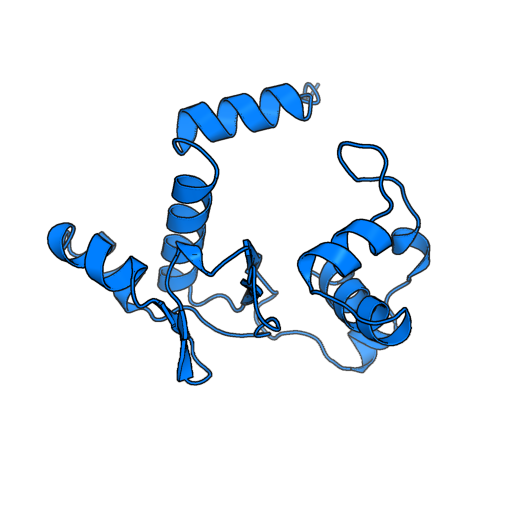TOM 769 N N . ILE A 1 98 ? 9.054 -6.043 9.115 1.00 92.06 98 ILE A N 1
ATOM 770 C CA . ILE A 1 98 ? 9.525 -7.407 8.853 1.00 92.06 98 ILE A CA 1
ATOM 771 C C . ILE A 1 98 ? 9.204 -8.263 10.083 1.00 92.06 98 ILE A C 1
ATOM 773 O O . ILE A 1 98 ? 9.595 -7.914 11.190 1.00 92.06 98 ILE A O 1
ATOM 777 N N . GLY A 1 99 ? 8.511 -9.386 9.879 1.00 88.50 99 GLY A N 1
ATOM 778 C CA . GLY A 1 99 ? 8.009 -10.240 10.964 1.00 88.50 99 GLY A CA 1
ATOM 779 C C . GLY A 1 99 ? 6.519 -10.046 11.259 1.00 88.50 99 GLY A C 1
ATOM 780 O O . GLY A 1 99 ? 5.922 -10.913 11.890 1.00 88.50 99 GLY A O 1
ATOM 781 N N . GLY A 1 100 ? 5.903 -8.987 10.720 1.00 89.88 100 GLY A N 1
ATOM 782 C CA . GLY A 1 100 ? 4.480 -8.708 10.892 1.00 89.88 100 GLY A CA 1
ATOM 783 C C . GLY A 1 100 ? 4.124 -8.318 12.327 1.00 89.88 100 GLY A C 1
ATOM 784 O O . GLY A 1 100 ? 4.966 -7.819 13.067 1.00 89.88 100 GLY A O 1
ATOM 785 N N . PHE A 1 101 ? 2.862 -8.544 12.692 1.00 91.69 101 PHE A N 1
ATOM 786 C CA . PHE A 1 101 ? 2.348 -8.332 14.044 1.00 91.69 101 PHE A CA 1
ATOM 787 C C . PHE A 1 101 ? 1.625 -9.581 14.530 1.00 91.69 101 PHE A C 1
ATOM 789 O O . PHE A 1 101 ? 0.893 -10.227 13.772 1.00 91.69 101 PHE A O 1
ATOM 796 N N . THR A 1 102 ? 1.770 -9.871 15.811 1.00 92.62 102 THR A N 1
ATOM 797 C CA . THR A 1 102 ? 0.951 -10.836 16.541 1.00 92.62 102 THR A CA 1
ATOM 798 C C . THR A 1 102 ? -0.464 -10.294 16.770 1.00 92.62 102 THR A C 1
ATOM 800 O O . THR A 1 102 ? -0.737 -9.093 16.660 1.00 92.62 102 THR A O 1
ATOM 803 N N . ALA A 1 103 ? -1.403 -11.190 17.081 1.00 92.12 103 ALA A N 1
ATOM 804 C CA . ALA A 1 103 ? -2.774 -10.789 17.388 1.00 92.12 103 ALA A CA 1
ATOM 805 C C . ALA A 1 103 ? -2.834 -9.957 18.679 1.00 92.12 103 ALA A C 1
ATOM 807 O O . ALA A 1 103 ? -3.628 -9.022 18.776 1.00 92.12 103 ALA A O 1
ATOM 808 N N . GLU A 1 104 ? -1.972 -10.283 19.638 1.00 94.38 104 GLU A N 1
ATOM 809 C CA . GLU A 1 104 ? -1.829 -9.623 20.928 1.00 94.38 104 GLU A CA 1
ATOM 810 C C . GLU A 1 104 ? -1.308 -8.190 20.766 1.00 94.38 104 GLU A C 1
ATOM 812 O O . GLU A 1 104 ? -1.901 -7.268 21.324 1.00 94.38 104 GLU A O 1
ATOM 817 N N . GLU A 1 105 ? -0.271 -7.983 19.944 1.00 94.69 105 GLU A N 1
ATOM 818 C CA . GLU A 1 105 ? 0.253 -6.645 19.625 1.00 94.69 105 GLU A CA 1
ATOM 819 C C . GLU A 1 105 ? -0.827 -5.765 19.000 1.00 94.69 105 GLU A C 1
ATOM 821 O O . GLU A 1 105 ? -1.060 -4.646 19.453 1.00 94.69 105 GLU A O 1
ATOM 826 N N . LEU A 1 106 ? -1.555 -6.286 18.008 1.00 94.81 106 LEU A N 1
ATOM 827 C CA . LEU A 1 106 ? -2.641 -5.537 17.378 1.00 94.81 106 LEU A CA 1
ATOM 828 C C . LEU A 1 106 ? -3.783 -5.252 18.361 1.00 94.81 106 LEU A C 1
ATOM 830 O O . LEU A 1 106 ? -4.372 -4.171 18.325 1.00 94.81 106 LEU A O 1
ATOM 834 N N . ALA A 1 107 ? -4.123 -6.201 19.235 1.00 94.12 107 ALA A N 1
ATOM 835 C CA . ALA A 1 107 ? -5.174 -6.019 20.231 1.00 94.12 107 ALA A CA 1
ATOM 836 C C . ALA A 1 107 ? -4.823 -4.941 21.269 1.00 94.12 107 ALA A C 1
ATOM 838 O O . ALA A 1 107 ? -5.734 -4.258 21.739 1.00 94.12 107 ALA A O 1
ATOM 839 N N . ALA A 1 108 ? -3.534 -4.775 21.582 1.00 95.19 108 ALA A N 1
ATOM 840 C CA . ALA A 1 108 ? -3.028 -3.811 22.556 1.00 95.19 108 ALA A CA 1
ATOM 841 C C . ALA A 1 108 ? -2.941 -2.364 22.035 1.00 95.19 108 ALA A C 1
ATOM 843 O O . ALA A 1 108 ? -2.784 -1.447 22.839 1.00 95.19 108 ALA A O 1
ATOM 844 N N . VAL A 1 109 ? -3.056 -2.138 20.721 1.00 95.50 109 VAL A N 1
ATOM 845 C CA . VAL A 1 109 ? -2.999 -0.791 20.131 1.00 95.50 109 VAL A CA 1
ATOM 846 C C . VAL A 1 109 ? -4.123 0.103 20.664 1.00 95.50 109 VAL A C 1
ATOM 848 O O . VAL A 1 109 ? -5.310 -0.232 20.550 1.00 95.50 109 VAL A O 1
ATOM 851 N N . ASP A 1 110 ? -3.749 1.284 21.162 1.00 94.75 110 ASP A N 1
ATOM 852 C CA . ASP A 1 110 ? -4.698 2.324 21.547 1.00 94.75 110 ASP A CA 1
ATOM 853 C C . ASP A 1 110 ? -5.304 2.999 20.307 1.00 94.75 110 ASP A C 1
ATOM 855 O O . ASP A 1 110 ? -4.632 3.636 19.500 1.00 94.75 110 ASP A O 1
ATOM 859 N N . LEU A 1 111 ? -6.621 2.870 20.159 1.00 95.94 111 LEU A N 1
ATOM 860 C CA . LEU A 1 111 ? -7.367 3.481 19.061 1.00 95.94 111 LEU A CA 1
ATOM 861 C C . LEU A 1 111 ? -7.797 4.925 19.346 1.00 95.94 111 LEU A C 1
ATOM 863 O O . LEU A 1 111 ? -8.461 5.518 18.492 1.00 95.94 111 LEU A O 1
ATOM 867 N N . SER A 1 112 ? -7.458 5.500 20.503 1.00 93.56 112 SER A N 1
ATOM 868 C CA . SER A 1 112 ? -7.733 6.909 20.802 1.00 93.56 112 SER A CA 1
ATOM 869 C C . SER A 1 112 ? -7.035 7.850 19.805 1.00 93.56 112 SER A C 1
ATOM 871 O O . SER A 1 112 ? -7.630 8.835 19.359 1.00 93.56 112 SER A O 1
ATOM 873 N N . GLU A 1 113 ? -5.837 7.477 19.339 1.00 89.19 113 GLU A N 1
ATOM 874 C CA . GLU A 1 113 ? -5.077 8.193 18.306 1.00 89.19 113 GLU A CA 1
ATOM 875 C C . GLU A 1 113 ? -5.828 8.288 16.972 1.00 89.19 113 GLU A C 1
ATOM 877 O O . GLU A 1 113 ? -5.677 9.254 16.222 1.00 89.19 113 GLU A O 1
ATOM 882 N N . ALA A 1 114 ? -6.721 7.333 16.691 1.00 92.06 114 ALA A N 1
ATOM 883 C CA . ALA A 1 114 ? -7.480 7.302 15.447 1.00 92.06 114 ALA A CA 1
ATOM 884 C C . ALA A 1 114 ? -8.424 8.507 15.277 1.00 92.06 114 ALA A C 1
ATOM 886 O O . ALA A 1 114 ? -8.841 8.813 14.153 1.00 92.06 114 ALA A O 1
ATOM 887 N N . GLU A 1 115 ? -8.788 9.174 16.375 1.00 93.62 115 GLU A N 1
ATOM 888 C CA . GLU A 1 115 ? -9.671 10.343 16.368 1.00 93.62 115 GLU A CA 1
ATOM 889 C C . GLU A 1 115 ? -8.907 11.667 16.204 1.00 93.62 115 GLU A C 1
ATOM 891 O O . GLU A 1 115 ? -9.525 12.715 15.996 1.00 93.62 115 GLU A O 1
ATOM 896 N N . GLN A 1 116 ? -7.569 11.637 16.226 1.00 89.94 116 GLN A N 1
ATOM 897 C CA . GLN A 1 116 ? -6.748 12.818 15.974 1.00 89.94 116 GLN A CA 1
ATOM 898 C C . GLN A 1 116 ? -6.899 13.291 14.525 1.00 89.94 116 GLN A C 1
ATOM 900 O O . GLN A 1 116 ? -6.933 12.497 13.577 1.00 89.94 116 GLN A O 1
ATOM 905 N N . ARG A 1 117 ? -6.987 14.614 14.347 1.00 90.44 117 ARG A N 1
ATOM 906 C CA . ARG A 1 117 ? -7.102 15.265 13.036 1.00 90.44 117 ARG A CA 1
ATOM 907 C C . ARG A 1 117 ? -5.718 15.493 12.444 1.00 90.44 117 ARG A C 1
ATOM 909 O O . ARG A 1 117 ? -5.116 16.539 12.657 1.00 90.44 117 ARG A O 1
ATOM 916 N N . VAL A 1 118 ? -5.241 14.495 11.713 1.00 86.31 118 VAL A N 1
ATOM 917 C CA . VAL A 1 118 ? -3.916 14.484 11.070 1.00 86.31 118 VAL A CA 1
ATOM 918 C C . VAL A 1 118 ? -3.999 14.599 9.546 1.00 86.31 118 VAL A C 1
ATOM 920 O O . VAL A 1 118 ? -2.978 14.694 8.870 1.00 86.31 118 VAL A O 1
ATOM 923 N N . GLY A 1 119 ? -5.212 14.576 8.986 1.00 82.88 119 GLY A N 1
ATOM 924 C CA . GLY A 1 119 ? -5.426 14.691 7.551 1.00 82.88 119 GLY A CA 1
ATOM 925 C C . GLY A 1 119 ? -5.162 16.103 7.019 1.00 82.88 119 GLY A C 1
ATOM 926 O O . GLY A 1 119 ? -5.370 17.086 7.734 1.00 82.88 119 GLY A O 1
ATOM 927 N N . PRO A 1 120 ? -4.777 16.232 5.738 1.00 80.56 120 PRO A N 1
ATOM 928 C CA . PRO A 1 120 ? -4.477 17.523 5.119 1.00 80.56 120 PRO A CA 1
ATOM 929 C C . PRO A 1 120 ? -5.687 18.471 5.062 1.00 80.56 120 PRO A C 1
ATOM 931 O O . PRO A 1 120 ? -5.500 19.675 4.914 1.00 80.56 120 PRO A O 1
ATOM 934 N N . GLN A 1 121 ? -6.919 17.959 5.187 1.00 85.75 121 GLN A N 1
ATOM 935 C CA . GLN A 1 121 ? -8.150 18.757 5.263 1.00 85.75 121 GLN A CA 1
ATOM 936 C C . GLN A 1 121 ? -8.778 18.703 6.668 1.00 85.75 121 GLN A C 1
ATOM 938 O O . GLN A 1 121 ? -9.975 18.945 6.836 1.00 85.75 121 GLN A O 1
ATOM 943 N N . GLY A 1 122 ? -7.992 18.346 7.689 1.00 87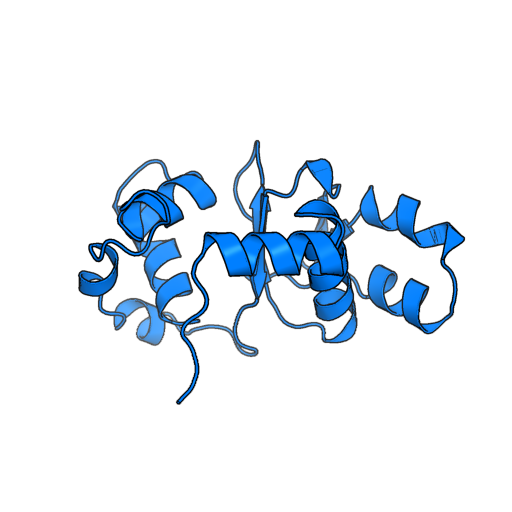.94 122 GLY A N 1
ATOM 944 C CA . GLY A 1 122 ? -8.457 18.187 9.066 1.00 87.94 122 GLY A CA 1
ATOM 945 C C . GLY A 1 122 ? -9.278 16.916 9.303 1.00 87.94 122 GLY A C 1
ATOM 946 O O . GLY A 1 122 ? -10.034 16.848 10.275 1.00 87.94 122 GLY A O 1
ATOM 947 N N . GLU A 1 123 ? -9.180 15.908 8.430 1.00 93.38 123 GLU A N 1
ATOM 948 C CA . GLU A 1 123 ? -9.807 14.608 8.663 1.00 93.38 123 GLU A CA 1
ATOM 949 C C . GLU A 1 123 ? -9.151 13.849 9.818 1.00 93.38 123 GLU A C 1
ATOM 951 O O . GLU A 1 123 ? -7.946 13.952 10.051 1.00 93.38 123 GLU A O 1
ATOM 956 N N . THR A 1 124 ? -9.942 13.025 10.509 1.00 95.38 124 THR A N 1
ATOM 957 C CA . THR A 1 124 ? -9.389 12.072 11.473 1.00 95.38 124 THR A CA 1
ATOM 958 C C . THR A 1 124 ? -8.635 10.952 10.762 1.00 95.38 124 THR A C 1
ATOM 960 O O . THR A 1 124 ? -9.000 10.559 9.645 1.00 95.38 124 THR A O 1
ATOM 963 N N . MET A 1 125 ? -7.635 10.373 11.428 1.00 94.75 125 MET A N 1
ATOM 964 C CA . MET A 1 125 ? -6.935 9.184 10.929 1.00 94.75 125 MET A CA 1
ATOM 965 C C . MET A 1 125 ? -7.924 8.053 10.601 1.00 94.75 125 MET A C 1
ATOM 967 O O . MET A 1 125 ? -7.838 7.428 9.545 1.00 94.75 125 MET A O 1
ATOM 971 N N . ARG A 1 126 ? -8.954 7.851 11.432 1.00 96.56 126 ARG A N 1
ATOM 972 C CA . ARG A 1 126 ? -10.046 6.903 11.169 1.00 96.56 126 ARG A CA 1
ATOM 973 C C . ARG A 1 126 ? -10.738 7.150 9.831 1.00 96.56 126 ARG A C 1
ATOM 975 O O . ARG A 1 126 ? -11.004 6.196 9.096 1.00 96.56 126 ARG A O 1
ATOM 982 N N . LYS A 1 127 ? -11.056 8.408 9.511 1.00 96.00 127 LYS A N 1
ATOM 983 C CA . LYS A 1 127 ? -11.698 8.767 8.238 1.00 96.00 127 LYS A CA 1
ATOM 984 C C . LYS A 1 127 ? -10.765 8.484 7.060 1.00 96.00 127 LYS A C 1
ATOM 986 O O . LYS A 1 127 ? -11.226 7.949 6.051 1.00 96.00 127 LYS A O 1
ATOM 991 N N . MET A 1 128 ? -9.474 8.783 7.205 1.00 94.50 128 MET A N 1
ATOM 992 C CA . MET A 1 128 ? -8.460 8.473 6.195 1.00 94.50 128 MET A CA 1
ATOM 993 C C . MET A 1 128 ? -8.344 6.966 5.954 1.00 94.50 128 MET A C 1
ATOM 995 O O . MET A 1 128 ? -8.529 6.522 4.824 1.00 94.50 128 MET A O 1
ATOM 999 N N . ILE A 1 129 ? -8.133 6.166 7.002 1.00 95.50 129 ILE A N 1
ATOM 1000 C CA . ILE A 1 129 ? -7.982 4.708 6.890 1.00 95.50 129 ILE A CA 1
ATOM 1001 C C . ILE A 1 129 ? -9.235 4.058 6.314 1.00 95.50 129 ILE A C 1
ATOM 1003 O O . ILE A 1 129 ? -9.137 3.237 5.403 1.00 95.50 129 ILE A O 1
ATOM 1007 N N . ARG A 1 130 ? -10.428 4.478 6.751 1.00 95.94 130 ARG A N 1
ATOM 1008 C CA . ARG A 1 130 ? -11.688 3.990 6.177 1.00 95.94 130 ARG A CA 1
ATOM 1009 C C . ARG A 1 130 ? -11.766 4.214 4.665 1.00 95.94 130 ARG A C 1
ATOM 1011 O O . ARG A 1 130 ? -12.238 3.328 3.955 1.00 95.94 130 ARG A O 1
ATOM 1018 N N . LYS A 1 131 ? -11.336 5.387 4.188 1.00 93.69 131 LYS A N 1
ATOM 1019 C CA . LYS A 1 131 ? -11.329 5.734 2.760 1.00 93.69 131 LYS A CA 1
ATOM 1020 C C . LYS A 1 131 ? -10.259 4.945 2.002 1.00 93.69 131 LYS A C 1
ATOM 1022 O O . LYS A 1 131 ? -10.558 4.400 0.949 1.00 93.69 131 LYS A O 1
ATOM 1027 N N . THR A 1 132 ? -9.050 4.854 2.549 1.00 93.56 132 THR A N 1
ATOM 1028 C CA . THR A 1 132 ? -7.907 4.175 1.924 1.00 93.56 132 THR A CA 1
ATOM 1029 C C . THR A 1 132 ? -8.122 2.664 1.792 1.00 93.56 132 THR A C 1
ATOM 1031 O O . THR A 1 132 ? -7.784 2.093 0.762 1.00 93.56 132 THR A O 1
ATOM 1034 N N . TYR A 1 133 ? -8.742 2.019 2.786 1.00 95.75 133 TYR A N 1
ATOM 1035 C CA . TYR A 1 133 ? -8.968 0.565 2.812 1.00 95.75 133 TYR A CA 1
ATOM 1036 C C . TYR A 1 133 ? -10.390 0.137 2.389 1.00 95.75 133 TYR A C 1
ATOM 1038 O O . TYR A 1 133 ? -10.717 -1.052 2.414 1.00 95.75 133 TYR A O 1
ATOM 1046 N N . HIS A 1 134 ? -11.247 1.079 1.973 1.00 93.88 134 HIS A N 1
ATOM 1047 C CA . HIS A 1 134 ? -12.644 0.830 1.569 1.00 93.88 134 HIS A CA 1
ATOM 1048 C C . HIS A 1 134 ? -13.458 0.054 2.616 1.00 93.88 134 HIS A C 1
ATOM 1050 O O . HIS A 1 134 ? -14.112 -0.957 2.319 1.00 93.88 134 HIS A O 1
ATOM 1056 N N . CYS A 1 135 ? -13.403 0.511 3.867 1.00 95.31 135 CYS A N 1
ATOM 1057 C CA . CYS A 1 135 ? -14.069 -0.160 4.981 1.00 95.31 135 CYS A CA 1
ATOM 1058 C C . CYS A 1 135 ? -15.576 0.139 4.999 1.00 95.31 135 CYS A C 1
ATOM 1060 O O . CYS A 1 135 ? -16.016 1.291 4.911 1.00 95.31 135 CYS A O 1
ATOM 1062 N N . LYS A 1 136 ? -16.385 -0.902 5.202 1.00 93.62 136 LYS A N 1
ATOM 1063 C CA . LYS A 1 136 ? -17.849 -0.834 5.306 1.00 93.62 136 LYS A CA 1
ATOM 1064 C C . LYS A 1 136 ? -18.313 -0.293 6.658 1.00 93.62 136 LYS A C 1
ATOM 1066 O O . LYS A 1 136 ? -19.383 0.307 6.748 1.00 93.62 136 LYS A O 1
ATOM 1071 N N . GLY A 1 137 ? -17.516 -0.459 7.712 1.00 94.88 137 GLY A N 1
ATOM 1072 C CA . GLY A 1 137 ? -17.916 -0.077 9.065 1.00 94.88 137 GLY A CA 1
ATOM 1073 C C . GLY A 1 137 ? -16.757 0.110 10.036 1.00 94.88 137 GLY A C 1
ATOM 1074 O O . GLY A 1 137 ? -15.589 -0.072 9.688 1.00 94.88 137 GLY A O 1
ATOM 1075 N N . ARG A 1 138 ? -17.103 0.473 11.276 1.00 95.19 138 ARG A N 1
ATOM 1076 C CA . ARG A 1 138 ? -16.139 0.781 12.343 1.00 95.19 138 ARG A CA 1
ATOM 1077 C C . ARG A 1 138 ? -15.242 -0.411 12.670 1.00 95.19 138 ARG A C 1
ATOM 1079 O O . ARG A 1 138 ? -14.033 -0.259 12.615 1.00 95.19 138 ARG A O 1
ATOM 1086 N N . LYS A 1 139 ? -15.828 -1.597 12.875 1.00 95.25 139 LYS A N 1
ATOM 1087 C CA . LYS A 1 139 ? -15.087 -2.829 13.196 1.00 95.25 139 LYS A CA 1
ATOM 1088 C C . LYS A 1 139 ? -14.023 -3.171 12.147 1.00 95.25 139 LYS A C 1
ATOM 1090 O O . LYS A 1 139 ? -12.902 -3.495 12.502 1.00 95.25 139 LYS A O 1
ATOM 1095 N N . GLU A 1 140 ? -14.365 -3.065 10.863 1.00 95.88 140 GLU A N 1
ATOM 1096 C CA . GLU A 1 140 ? -13.406 -3.284 9.769 1.00 95.88 140 GLU A CA 1
ATOM 1097 C C . GLU A 1 140 ? -12.336 -2.183 9.742 1.00 95.88 140 GLU A C 1
ATOM 1099 O O . GLU A 1 140 ? -11.159 -2.466 9.569 1.00 95.88 140 GLU A O 1
ATOM 1104 N N . THR A 1 141 ? -12.723 -0.929 9.993 1.00 97.12 141 THR A N 1
ATOM 1105 C CA . THR A 1 141 ? -11.767 0.186 10.083 1.00 97.12 141 THR A CA 1
ATOM 1106 C C . THR A 1 141 ? -10.777 -0.007 11.234 1.00 97.12 141 THR A C 1
ATOM 1108 O O . THR A 1 141 ? -9.597 0.267 11.060 1.00 97.12 141 THR A O 1
ATOM 1111 N N . ASP A 1 142 ? -11.231 -0.512 12.383 1.00 96.94 142 ASP A N 1
ATOM 1112 C CA . ASP A 1 142 ? -10.385 -0.756 13.555 1.00 96.94 142 ASP A CA 1
ATOM 1113 C C . ASP A 1 142 ? -9.310 -1.819 13.293 1.00 96.94 142 ASP A C 1
ATOM 1115 O O . ASP A 1 142 ? -8.250 -1.766 13.903 1.00 96.94 142 ASP A O 1
ATOM 1119 N N . ILE A 1 143 ? -9.548 -2.775 12.389 1.00 94.94 143 ILE A N 1
ATOM 1120 C CA . ILE A 1 143 ? -8.529 -3.764 11.997 1.00 94.94 143 ILE A CA 1
ATOM 1121 C C . ILE A 1 143 ? -7.360 -3.058 11.304 1.00 94.94 143 ILE A C 1
ATOM 1123 O O . ILE A 1 143 ? -6.206 -3.255 11.676 1.00 94.94 143 ILE A O 1
ATOM 1127 N N . TYR A 1 144 ? -7.655 -2.204 10.325 1.00 95.81 144 TYR A N 1
ATOM 1128 C CA . TYR A 1 144 ? -6.623 -1.493 9.570 1.00 95.81 144 TYR A CA 1
ATOM 1129 C C . TYR A 1 144 ? -5.977 -0.361 10.366 1.00 95.81 144 TYR A C 1
ATOM 1131 O O . TYR A 1 144 ? -4.794 -0.103 10.191 1.00 95.81 144 TYR A O 1
ATOM 1139 N N . LEU A 1 145 ? -6.720 0.281 11.272 1.00 95.81 145 LEU A N 1
ATOM 1140 C CA . LEU A 1 145 ? -6.157 1.281 12.180 1.00 95.81 145 LEU A CA 1
ATOM 1141 C C . LEU A 1 145 ? -5.100 0.678 13.095 1.00 95.81 145 LEU A C 1
ATOM 1143 O O . LEU A 1 145 ? -4.036 1.261 13.234 1.00 95.81 145 LEU A O 1
ATOM 1147 N N . ARG A 1 146 ? -5.361 -0.503 13.668 1.00 95.88 146 ARG A N 1
ATOM 1148 C CA . ARG A 1 146 ? -4.367 -1.192 14.501 1.00 95.88 146 ARG A CA 1
ATOM 1149 C C . ARG A 1 146 ? -3.083 -1.467 13.733 1.00 95.88 146 ARG A C 1
ATOM 1151 O O . ARG A 1 146 ? -2.007 -1.205 14.243 1.00 95.88 146 ARG A O 1
ATOM 1158 N N . ARG A 1 147 ? -3.209 -1.939 12.488 1.00 94.31 147 ARG A N 1
ATOM 1159 C CA . ARG A 1 147 ? -2.056 -2.186 11.610 1.00 94.31 147 ARG A CA 1
ATOM 1160 C C . ARG A 1 147 ? -1.290 -0.908 11.283 1.00 94.31 147 ARG A C 1
ATOM 1162 O O . ARG A 1 147 ? -0.074 -0.951 11.266 1.00 94.31 147 ARG A O 1
ATOM 1169 N N . TRP A 1 148 ? -2.005 0.186 11.026 1.00 93.19 148 TRP A N 1
ATOM 1170 C CA . TRP A 1 148 ? -1.419 1.485 10.695 1.00 93.19 148 TRP A CA 1
ATO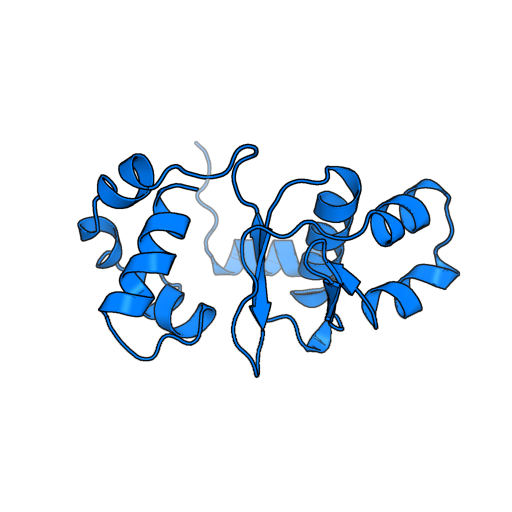M 1171 C C . TRP A 1 148 ? -0.715 2.150 11.881 1.00 93.19 148 TRP A C 1
ATOM 1173 O O . TRP A 1 148 ? 0.317 2.773 11.703 1.00 93.19 148 TRP A O 1
ATOM 1183 N N . ILE A 1 149 ? -1.285 2.059 13.083 1.00 93.19 149 ILE A N 1
ATOM 1184 C CA . ILE A 1 149 ? -0.703 2.672 14.286 1.00 93.19 149 ILE A CA 1
ATOM 1185 C C . ILE A 1 149 ? 0.488 1.843 14.790 1.00 93.19 149 ILE A C 1
ATOM 1187 O O . ILE A 1 149 ? 1.445 2.399 15.311 1.00 93.19 149 ILE A O 1
ATOM 1191 N N . ALA A 1 150 ? 0.444 0.517 14.628 1.00 92.38 150 ALA A N 1
ATOM 1192 C CA . ALA A 1 150 ? 1.541 -0.362 15.030 1.00 92.38 150 ALA A CA 1
ATOM 1193 C C . ALA A 1 150 ? 2.750 -0.339 14.071 1.00 92.38 150 ALA A C 1
ATOM 1195 O O . ALA A 1 150 ? 3.810 -0.842 14.443 1.00 92.38 150 ALA A O 1
ATOM 1196 N N . SER A 1 151 ? 2.588 0.166 12.840 1.00 88.06 151 SER A N 1
ATOM 1197 C CA . SER A 1 151 ? 3.638 0.230 11.806 1.00 88.06 151 SER A CA 1
ATOM 1198 C C . SER A 1 151 ? 4.441 1.517 11.868 1.00 88.06 151 SER A C 1
ATOM 1200 O O . SER A 1 151 ? 5.681 1.418 11.756 1.00 88.06 151 SER A O 1
#

Radius of gyration: 16.7 Å; chains: 1; bounding box: 38×39×44 Å

Secondary structure (DSSP, 8-state):
------HHHHHHHHHHHHSSHHHHHHHHHHHHHHH---EEEEESSS--EEEE-B-THHHHHHHTT-GGGHHHHHTSEEBTTS-EE-TTTEEEEEE--TT---HHHHHH--GGGGGSB-STTS-BHHHHHHHHTT-SSHHHHHHHHHHHHH-

Organism: NCBI:txid2819348

Foldseek 3Di:
DPPPDDPVRVQVVCCVVQVHDLSVQLVVLLVQLCVQFFKWWFFDPDAIDGRKGWHVVQVVCVVVVVVVCNQVCQCWTAIPVRDTHHSNGTDDIGGADDVHDDPVQLVPDDCPQQQAQPDPVSDGVLVVQCNRRVDPDDVSSSSSSSRVRSD